Protein AF-A0A7W4BR16-F1 (afdb_monomer_lite)

Radius of gyration: 15.98 Å; chains: 1; bounding box: 38×34×30 Å

Foldseek 3Di:
DDLVVVLCVVANDADPQWDFAFVVHVVVVTDPDNVRTDIDGNVVRVVVCVVPPDDDDDDPVVVVVVVVVVVD

Secondary structure (DSSP, 8-state):
--SHHHHHHHH-PPPTTEEEEESS-GGGT----GGGEEEEEHHHHHHHHHHHSPP----HHHHHHHHHHTT-

pLDDT: mean 90.36, std 8.92, range [50.47, 97.75]

Structure (mmCIF, N/CA/C/O backbone):
data_AF-A0A7W4BR16-F1
#
_entry.id   AF-A0A7W4BR16-F1
#
loop_
_atom_site.group_PDB
_atom_site.id
_atom_site.type_symbol
_atom_site.label_atom_id
_atom_site.label_alt_id
_atom_site.label_comp_id
_atom_site.label_asym_id
_atom_site.label_entity_id
_atom_site.label_seq_id
_atom_site.pdbx_PDB_ins_code
_atom_site.Cartn_x
_atom_site.Cartn_y
_atom_site.Cartn_z
_atom_site.occupancy
_atom_site.B_iso_or_equiv
_atom_site.auth_seq_id
_atom_site.auth_comp_id
_atom_site.auth_asym_id
_atom_site.auth_atom_id
_atom_site.pdbx_PDB_model_num
ATOM 1 N N . LYS A 1 1 ? 3.465 14.597 9.895 1.00 81.50 1 LYS A N 1
ATOM 2 C CA . LYS A 1 1 ? 2.979 13.596 10.883 1.00 81.50 1 LYS A CA 1
ATOM 3 C C . LYS A 1 1 ? 2.875 12.233 10.199 1.00 81.50 1 LYS A C 1
ATOM 5 O O . LYS A 1 1 ? 2.385 12.215 9.074 1.00 81.50 1 LYS A O 1
ATOM 10 N N . PRO A 1 2 ? 3.333 11.132 10.822 1.00 90.31 2 PRO A N 1
ATOM 11 C CA . PRO A 1 2 ? 3.169 9.781 10.279 1.00 90.31 2 PRO A CA 1
ATOM 12 C C . PRO A 1 2 ? 1.687 9.416 10.127 1.00 90.31 2 PRO A C 1
ATOM 14 O O . PRO A 1 2 ? 0.893 9.715 11.018 1.00 90.31 2 PRO A O 1
ATOM 17 N N . LEU A 1 3 ? 1.313 8.788 9.009 1.00 94.44 3 LEU A N 1
ATOM 18 C CA . LEU A 1 3 ? -0.083 8.417 8.730 1.00 94.44 3 LEU A CA 1
ATOM 19 C C . LEU A 1 3 ? -0.462 7.050 9.307 1.00 94.44 3 LEU A C 1
ATOM 21 O O . LEU A 1 3 ? -1.615 6.859 9.676 1.00 94.44 3 LEU A O 1
ATOM 25 N N . PHE A 1 4 ? 0.503 6.139 9.451 1.00 95.19 4 PHE A N 1
ATOM 26 C CA . PHE A 1 4 ? 0.250 4.775 9.919 1.00 95.19 4 PHE A CA 1
ATOM 27 C C . PHE A 1 4 ? -0.425 4.706 11.304 1.00 95.19 4 PHE A C 1
ATOM 29 O O . PHE A 1 4 ? -1.459 4.051 11.407 1.00 95.19 4 PHE A O 1
ATOM 36 N N . PRO A 1 5 ? 0.029 5.432 12.351 1.00 96.44 5 PRO A N 1
ATOM 37 C CA . PRO A 1 5 ? -0.651 5.395 13.650 1.00 96.44 5 PRO A CA 1
ATOM 38 C C . PRO A 1 5 ? -2.089 5.923 13.588 1.00 96.44 5 PRO A C 1
ATOM 40 O O . PRO A 1 5 ? -2.973 5.427 14.283 1.00 96.44 5 PRO A O 1
ATOM 43 N N . ALA A 1 6 ? -2.338 6.929 12.745 1.00 95.88 6 ALA A N 1
ATOM 44 C CA . ALA A 1 6 ? -3.674 7.481 12.555 1.00 95.88 6 ALA A CA 1
ATOM 45 C C . ALA A 1 6 ? -4.585 6.510 11.784 1.00 95.88 6 ALA A C 1
ATOM 47 O O . ALA A 1 6 ? -5.766 6.408 12.112 1.00 95.88 6 ALA A O 1
ATOM 48 N N . ALA A 1 7 ? -4.038 5.781 10.806 1.00 97.00 7 ALA A N 1
ATOM 49 C CA . ALA A 1 7 ? -4.752 4.746 10.062 1.00 97.00 7 ALA A CA 1
ATOM 50 C C . ALA A 1 7 ? -5.122 3.577 10.975 1.00 97.00 7 ALA A C 1
ATOM 52 O O . ALA A 1 7 ? -6.297 3.234 11.058 1.00 97.00 7 ALA A O 1
ATOM 53 N N . LEU A 1 8 ? -4.163 3.079 11.762 1.00 97.31 8 LEU A N 1
ATOM 54 C CA . LEU A 1 8 ? -4.395 2.027 12.750 1.00 97.31 8 LEU A CA 1
ATOM 55 C C . LEU A 1 8 ? -5.467 2.425 13.771 1.00 97.31 8 LEU A C 1
ATOM 57 O O . LEU A 1 8 ? -6.360 1.638 14.069 1.00 97.31 8 LEU A O 1
ATOM 61 N N . LYS A 1 9 ? -5.427 3.667 14.269 1.00 96.69 9 LYS A N 1
ATOM 62 C CA . LYS A 1 9 ? -6.441 4.178 15.201 1.00 96.69 9 LYS A CA 1
ATOM 63 C C . LYS A 1 9 ? -7.842 4.253 14.576 1.00 96.69 9 LYS A C 1
ATOM 65 O O . LYS A 1 9 ? -8.820 4.042 15.283 1.00 96.69 9 LYS A O 1
ATOM 70 N N . LYS A 1 10 ? -7.947 4.608 13.292 1.00 96.19 10 LYS A N 1
ATOM 71 C CA . LYS A 1 10 ? -9.230 4.814 12.596 1.00 96.19 10 LYS A CA 1
ATOM 72 C C . LYS A 1 10 ? -9.838 3.510 12.070 1.00 96.19 10 LYS A C 1
ATOM 74 O O . LYS A 1 10 ? -11.052 3.361 12.120 1.00 96.19 10 LYS A O 1
ATOM 79 N N . HIS A 1 11 ? -9.011 2.605 11.553 1.00 96.25 11 HIS A N 1
ATOM 80 C CA . HIS A 1 11 ? -9.449 1.419 10.813 1.00 96.25 11 HIS A CA 1
ATOM 81 C C . HIS A 1 11 ? -9.224 0.099 11.564 1.00 96.25 11 HIS A C 1
ATOM 83 O O . HIS A 1 11 ? -9.757 -0.925 11.140 1.00 96.25 11 HIS A O 1
ATOM 89 N N . GLY A 1 12 ? -8.484 0.121 12.680 1.00 97.06 12 GLY A N 1
ATOM 90 C CA . GLY A 1 12 ? -8.091 -1.087 13.407 1.00 97.06 12 GLY A CA 1
ATOM 91 C C . GLY A 1 12 ? -7.027 -1.893 12.656 1.00 97.06 12 GLY A C 1
ATOM 92 O O . GLY A 1 12 ? -6.662 -1.514 11.555 1.00 97.06 12 GLY A O 1
ATOM 93 N N . PRO A 1 13 ? -6.484 -2.973 13.236 1.00 97.38 13 PRO A N 1
ATOM 94 C CA . PRO A 1 13 ? -5.433 -3.773 12.604 1.00 97.38 13 PRO A CA 1
ATOM 95 C C . PRO A 1 13 ? -5.852 -4.355 11.241 1.00 97.38 13 PRO A C 1
ATOM 97 O O . PRO A 1 13 ? -7.036 -4.576 10.981 1.00 97.38 13 PRO A O 1
ATOM 100 N N . LEU A 1 14 ? -4.853 -4.599 10.390 1.00 97.75 14 LEU A N 1
ATOM 101 C CA . LEU A 1 14 ? -5.007 -5.273 9.098 1.00 97.75 14 LEU A CA 1
ATOM 102 C C . LEU A 1 14 ? -5.013 -6.793 9.289 1.00 97.75 14 LEU A C 1
ATOM 104 O O . LEU A 1 14 ? -4.285 -7.313 10.141 1.00 97.75 14 LEU A O 1
ATOM 108 N N . ASN A 1 15 ? -5.773 -7.491 8.453 1.00 97.00 15 ASN A N 1
ATOM 109 C CA . ASN A 1 15 ? -5.592 -8.921 8.217 1.00 97.00 15 ASN A CA 1
ATOM 110 C C . ASN A 1 15 ? -4.356 -9.183 7.332 1.00 97.00 15 ASN A C 1
ATOM 112 O O . ASN A 1 15 ? -3.743 -8.257 6.802 1.00 97.00 15 ASN A O 1
ATOM 116 N N . ALA A 1 16 ? -3.978 -10.455 7.174 1.00 96.19 16 ALA A N 1
ATOM 117 C CA . ALA A 1 16 ? -2.788 -10.854 6.414 1.00 96.19 16 ALA A CA 1
ATOM 118 C C . ALA A 1 16 ? -2.851 -10.497 4.914 1.00 96.19 16 ALA A C 1
ATOM 120 O O . ALA A 1 16 ? -1.816 -10.390 4.263 1.00 96.19 16 ALA A O 1
ATOM 121 N N . ASP A 1 17 ? -4.057 -10.322 4.387 1.00 96.94 17 ASP A N 1
ATOM 122 C CA . ASP A 1 17 ? -4.400 -10.010 3.002 1.00 96.94 17 ASP A CA 1
ATOM 123 C C . ASP A 1 17 ? -4.889 -8.564 2.816 1.00 96.94 17 ASP A C 1
ATOM 125 O O . ASP A 1 17 ? -5.298 -8.186 1.721 1.00 96.94 17 ASP A O 1
ATOM 129 N N . GLU A 1 18 ? -4.830 -7.730 3.859 1.00 97.56 18 GLU A N 1
ATOM 130 C CA . GLU A 1 18 ? -5.254 -6.332 3.795 1.00 97.56 18 GLU A CA 1
ATOM 131 C C . GLU A 1 18 ? -4.061 -5.363 3.776 1.00 97.56 18 GLU A C 1
ATOM 133 O O . GLU A 1 18 ? -3.012 -5.586 4.383 1.00 97.56 18 GLU A O 1
ATOM 138 N N . VAL A 1 19 ? -4.263 -4.205 3.146 1.00 96.94 19 VAL A N 1
ATOM 139 C CA . VAL A 1 19 ? -3.327 -3.076 3.154 1.00 96.94 19 VAL A CA 1
ATOM 140 C C . VAL A 1 19 ? -4.052 -1.758 3.392 1.00 96.94 19 VAL A C 1
ATOM 142 O O . VAL A 1 19 ? -5.204 -1.585 2.998 1.00 96.94 19 VAL A O 1
ATOM 145 N N . TYR A 1 20 ? -3.368 -0.793 4.011 1.00 97.25 20 TYR A N 1
ATOM 146 C CA . TYR A 1 20 ? -3.828 0.594 4.005 1.00 97.25 20 TYR A CA 1
ATOM 147 C C . TYR A 1 20 ? -3.469 1.263 2.681 1.00 97.25 20 TYR A C 1
ATOM 149 O O . TYR A 1 20 ? -2.320 1.660 2.477 1.00 97.25 20 TYR A O 1
ATOM 157 N N . GLY A 1 21 ? -4.457 1.406 1.806 1.00 95.31 21 GLY A N 1
ATOM 158 C CA . GLY A 1 21 ? -4.319 2.065 0.511 1.00 95.31 21 GLY A CA 1
ATOM 159 C C . GLY A 1 21 ? -4.924 3.467 0.509 1.00 95.31 21 GLY A C 1
ATOM 160 O O . GLY A 1 21 ? -5.818 3.768 1.300 1.00 95.31 21 GLY A O 1
ATOM 161 N N . PHE A 1 22 ? -4.450 4.331 -0.395 1.00 95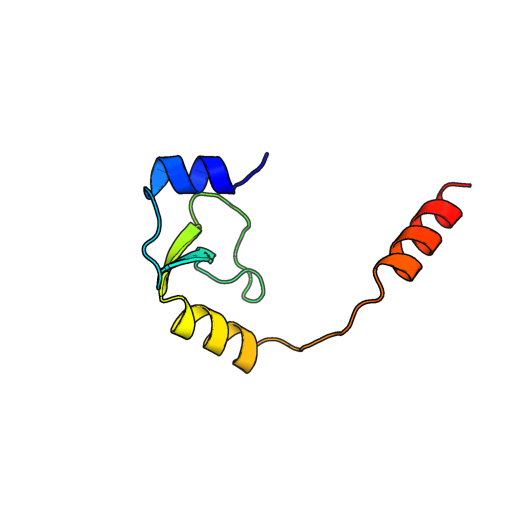.38 22 PHE A N 1
ATOM 162 C CA . PHE A 1 22 ? -5.151 5.579 -0.705 1.00 95.38 22 PHE A CA 1
ATOM 163 C C . PHE A 1 22 ? -6.279 5.318 -1.706 1.00 95.38 22 PHE A C 1
ATOM 165 O O . PHE A 1 22 ? -6.032 4.766 -2.776 1.00 95.38 22 PHE A O 1
ATOM 172 N N . ALA A 1 23 ? -7.487 5.764 -1.372 1.00 92.56 23 ALA A N 1
ATOM 173 C CA . ALA A 1 23 ? -8.659 5.761 -2.235 1.00 92.56 23 ALA A CA 1
ATOM 174 C C . ALA A 1 23 ? -9.215 7.201 -2.321 1.00 92.56 23 ALA A C 1
ATOM 176 O O . ALA A 1 23 ? -9.721 7.723 -1.322 1.00 92.56 23 ALA A O 1
ATOM 177 N N . PRO A 1 24 ? -9.093 7.898 -3.469 1.00 92.19 24 PRO A N 1
ATOM 178 C CA . PRO A 1 24 ? -8.443 7.472 -4.715 1.00 92.19 24 PRO A CA 1
ATOM 179 C C . PRO A 1 24 ? -6.907 7.397 -4.609 1.00 92.19 24 PRO A C 1
ATOM 181 O O . PRO A 1 24 ? -6.300 8.016 -3.731 1.00 92.19 24 PRO A O 1
ATOM 184 N N . PHE A 1 25 ? -6.278 6.661 -5.533 1.00 91.44 25 PHE A N 1
ATOM 185 C CA . PHE A 1 25 ? -4.822 6.512 -5.612 1.00 91.44 25 PHE A CA 1
ATOM 186 C C . PHE A 1 25 ? -4.113 7.855 -5.831 1.00 91.44 25 PHE A C 1
ATOM 188 O O . PHE A 1 25 ? -4.608 8.728 -6.546 1.00 91.44 25 PHE A O 1
ATOM 195 N N . LEU A 1 26 ? -2.912 8.010 -5.263 1.00 92.12 26 LEU A N 1
ATOM 196 C CA . LEU A 1 26 ? -2.149 9.264 -5.347 1.00 92.12 26 LEU A CA 1
ATOM 197 C C . LEU A 1 26 ? -1.792 9.645 -6.792 1.00 92.12 26 LEU A C 1
ATOM 199 O O . LEU A 1 26 ? -1.922 10.807 -7.163 1.00 92.12 26 LEU A O 1
ATOM 203 N N . PHE A 1 27 ? -1.404 8.670 -7.620 1.00 86.88 27 PHE A N 1
ATOM 204 C CA . PHE A 1 27 ? -1.079 8.909 -9.032 1.00 86.88 27 PHE A CA 1
ATOM 205 C C . PHE A 1 27 ? -2.312 9.270 -9.881 1.00 86.88 27 PHE A C 1
ATOM 207 O O . PHE A 1 27 ? -2.170 9.831 -10.960 1.00 86.88 27 PHE A O 1
ATOM 214 N N . MET A 1 28 ? -3.526 9.020 -9.376 1.00 89.50 28 MET A N 1
ATOM 215 C CA . MET A 1 28 ? -4.792 9.414 -10.010 1.00 89.50 28 MET A CA 1
ATOM 216 C C . MET A 1 28 ? -5.325 10.756 -9.479 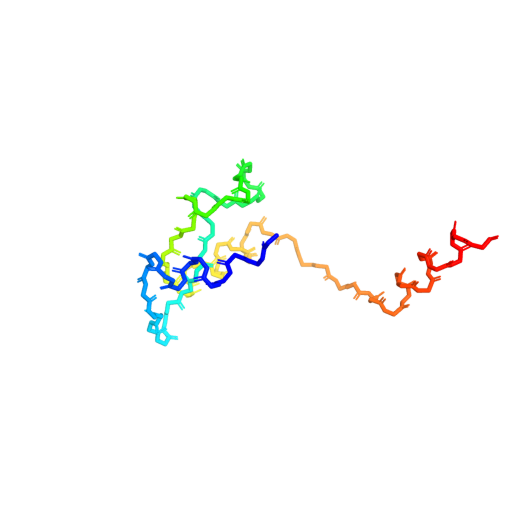1.00 89.50 28 MET A C 1
ATOM 218 O O . MET A 1 28 ? -6.509 11.053 -9.619 1.00 89.50 28 MET A O 1
ATOM 222 N N . GLY A 1 29 ? -4.482 11.561 -8.823 1.00 90.19 29 GLY A N 1
ATOM 223 C CA . GLY A 1 29 ? -4.878 12.839 -8.221 1.00 90.19 29 GLY A CA 1
ATOM 224 C C . GLY A 1 29 ? -5.415 12.726 -6.790 1.00 90.19 29 GLY A C 1
ATOM 225 O O . GLY A 1 29 ? -5.967 13.690 -6.257 1.00 90.19 29 GLY A O 1
ATOM 226 N N . GLY A 1 30 ? -5.259 11.567 -6.145 1.00 91.38 30 GLY A N 1
ATOM 227 C CA . GLY A 1 30 ? -5.614 11.385 -4.744 1.00 91.38 30 GLY A CA 1
ATOM 228 C C . GLY A 1 30 ? -4.750 12.208 -3.794 1.00 91.38 30 GLY A C 1
ATOM 229 O O . GLY A 1 30 ? -3.551 12.401 -3.988 1.00 91.38 30 GLY A O 1
ATOM 230 N N . GLU A 1 31 ? -5.361 12.692 -2.714 1.00 94.75 31 GLU A N 1
ATOM 231 C CA . GLU A 1 31 ? -4.653 13.492 -1.717 1.00 94.75 31 GLU A CA 1
ATOM 232 C C . GLU A 1 31 ? -4.098 12.619 -0.586 1.00 94.75 31 GLU A C 1
ATOM 234 O O . GLU A 1 31 ? -4.797 11.759 -0.040 1.00 94.75 31 GLU A O 1
ATOM 239 N N . LYS A 1 32 ? -2.883 12.938 -0.126 1.00 93.81 32 LYS A N 1
ATOM 240 C CA . LYS A 1 32 ? -2.225 12.309 1.031 1.00 93.81 32 LYS A CA 1
ATOM 241 C C . LYS A 1 32 ? -2.859 12.746 2.366 1.00 93.81 32 LYS A C 1
ATOM 243 O O . LYS A 1 32 ? -2.246 13.452 3.169 1.00 93.81 32 LYS A O 1
ATOM 248 N N . LYS A 1 33 ? -4.110 12.345 2.615 1.00 94.50 33 LYS A N 1
ATOM 249 C CA . LYS A 1 33 ? -4.886 12.667 3.828 1.00 94.50 33 LYS A CA 1
ATOM 250 C C . LYS A 1 33 ? -5.429 11.395 4.476 1.00 94.50 33 LYS A C 1
ATOM 252 O O . LYS A 1 33 ? -5.875 10.490 3.788 1.00 94.50 33 LYS A O 1
ATOM 257 N N . ILE A 1 34 ? -5.486 11.367 5.810 1.00 95.25 34 ILE A N 1
ATOM 258 C CA . ILE A 1 34 ? -6.004 10.215 6.578 1.00 95.25 34 ILE A CA 1
ATOM 259 C C . ILE A 1 34 ? -7.465 9.858 6.250 1.00 95.25 34 ILE A C 1
ATOM 261 O O . ILE A 1 34 ? -7.894 8.716 6.402 1.00 95.25 34 ILE A O 1
ATOM 265 N N . LYS A 1 35 ? -8.252 10.837 5.795 1.00 95.25 35 LYS A N 1
ATOM 266 C CA . LYS A 1 35 ? -9.629 10.601 5.349 1.00 95.25 35 LYS A CA 1
ATOM 267 C C . LYS A 1 35 ? -9.709 9.730 4.088 1.00 95.25 35 LYS A C 1
ATOM 269 O O . LYS A 1 35 ? -10.701 9.035 3.955 1.00 95.25 35 LYS A O 1
ATOM 274 N N . ASN A 1 36 ? -8.663 9.727 3.258 1.00 96.06 36 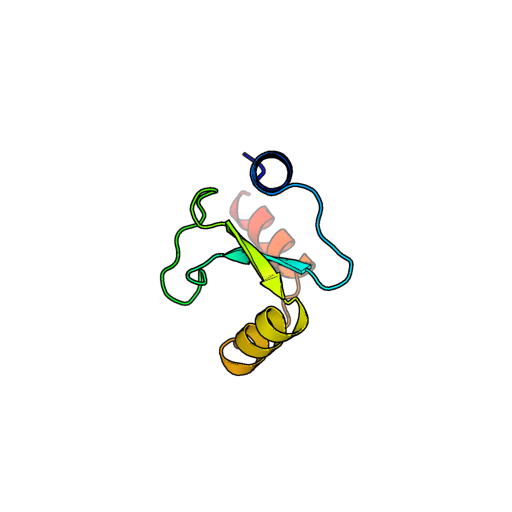ASN A N 1
ATOM 275 C CA . ASN A 1 36 ? -8.585 8.988 1.995 1.00 96.06 36 ASN A CA 1
ATOM 276 C C . ASN A 1 36 ? -7.814 7.666 2.144 1.00 96.06 36 ASN A C 1
ATOM 278 O O . ASN A 1 36 ? -7.409 7.090 1.145 1.00 96.06 36 ASN A O 1
ATOM 282 N N . ILE A 1 37 ? -7.511 7.237 3.374 1.00 96.75 37 ILE A N 1
ATOM 283 C CA . ILE A 1 37 ? -6.936 5.914 3.628 1.00 96.75 37 ILE A CA 1
ATOM 284 C C . ILE A 1 37 ? -8.081 4.956 3.932 1.00 96.75 37 ILE A C 1
ATOM 286 O O . ILE A 1 37 ? -8.957 5.288 4.737 1.00 96.75 37 ILE A O 1
ATOM 290 N N . GLU A 1 38 ? -8.030 3.781 3.316 1.00 95.81 38 GLU A N 1
ATOM 291 C CA . GLU A 1 38 ? -8.977 2.684 3.497 1.00 95.81 38 GLU A CA 1
ATOM 292 C C . GLU A 1 38 ? -8.231 1.352 3.647 1.00 95.81 38 GLU A C 1
ATOM 294 O O . GLU A 1 38 ? -7.047 1.256 3.315 1.00 95.81 38 GLU A O 1
ATOM 299 N N . LYS A 1 39 ? -8.914 0.336 4.190 1.00 97.06 39 LYS A N 1
ATOM 300 C CA . LYS A 1 39 ? -8.424 -1.047 4.152 1.00 97.06 39 LYS A CA 1
ATOM 301 C C . LYS A 1 39 ? -8.841 -1.653 2.820 1.00 97.06 39 LYS A C 1
ATOM 303 O O . LYS A 1 39 ? -10.028 -1.648 2.505 1.00 97.06 39 LYS A O 1
ATOM 308 N N . CYS A 1 40 ? -7.875 -2.158 2.069 1.00 95.19 40 CYS A N 1
ATOM 309 C CA . CYS A 1 40 ? -8.080 -2.729 0.746 1.00 95.19 40 CYS A CA 1
ATOM 310 C C . CYS A 1 40 ? -7.475 -4.130 0.685 1.00 95.19 40 CYS A C 1
ATOM 312 O O . CYS A 1 40 ? -6.536 -4.424 1.423 1.00 95.19 40 CYS A O 1
ATOM 314 N N . ASP A 1 41 ? -7.966 -4.954 -0.237 1.00 96.94 41 ASP A N 1
ATOM 315 C CA . ASP A 1 41 ? -7.313 -6.213 -0.595 1.00 96.94 41 ASP A CA 1
ATOM 316 C C . ASP A 1 41 ? -5.904 -5.939 -1.149 1.00 96.94 41 ASP A C 1
ATOM 318 O O . ASP A 1 41 ? -5.720 -5.116 -2.054 1.00 96.94 41 ASP A O 1
ATOM 322 N N . PHE A 1 42 ? -4.903 -6.602 -0.575 1.00 95.75 42 PHE A N 1
ATOM 323 C CA . PHE A 1 42 ? -3.492 -6.401 -0.891 1.00 95.75 42 PHE A CA 1
ATOM 324 C C . PHE A 1 42 ? -3.159 -6.778 -2.337 1.00 95.75 42 PHE A C 1
ATOM 326 O O . PHE A 1 42 ? -2.430 -6.042 -3.007 1.00 95.75 42 PHE A O 1
ATOM 333 N N . PHE A 1 43 ? -3.711 -7.885 -2.840 1.00 95.88 43 PHE A N 1
ATOM 334 C CA . PHE A 1 43 ? -3.428 -8.370 -4.189 1.00 95.88 43 PHE A CA 1
ATOM 335 C C . PHE A 1 43 ? -4.045 -7.456 -5.247 1.00 95.88 43 PHE A C 1
AT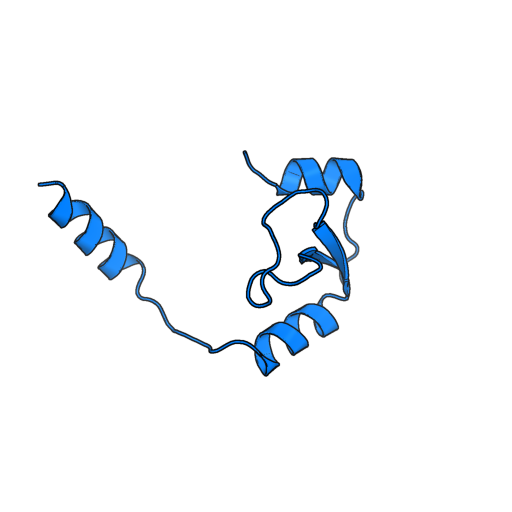OM 337 O O . PHE A 1 43 ? -3.359 -7.047 -6.181 1.00 95.88 43 PHE A O 1
ATOM 344 N N . ALA A 1 44 ? -5.309 -7.069 -5.078 1.00 94.19 44 ALA A N 1
ATOM 345 C CA . ALA A 1 44 ? -5.988 -6.135 -5.966 1.00 94.19 44 ALA A CA 1
ATOM 346 C C . ALA A 1 44 ? -5.296 -4.765 -5.975 1.00 94.19 44 ALA A C 1
ATOM 348 O O . ALA A 1 44 ? -5.100 -4.180 -7.040 1.00 94.19 44 ALA A O 1
ATOM 349 N N . HIS A 1 45 ? -4.885 -4.267 -4.802 1.00 93.19 45 HIS A N 1
ATOM 350 C CA . HIS A 1 45 ? -4.189 -2.987 -4.692 1.00 93.19 45 HIS A CA 1
ATOM 351 C C . HIS A 1 45 ? -2.843 -2.999 -5.428 1.00 93.19 45 HIS A C 1
ATOM 353 O O . HIS A 1 45 ? -2.550 -2.067 -6.177 1.00 93.19 45 HIS A O 1
ATOM 359 N N . LEU A 1 46 ? -2.039 -4.052 -5.246 1.00 92.25 46 LEU A N 1
ATOM 360 C CA . LEU A 1 46 ? -0.744 -4.175 -5.912 1.00 92.25 46 LEU A CA 1
ATOM 361 C C . LEU A 1 46 ? -0.861 -4.432 -7.414 1.00 92.25 46 LEU A C 1
ATOM 363 O O . LEU A 1 46 ? -0.096 -3.832 -8.162 1.00 92.25 46 LEU A O 1
ATOM 367 N N . ASN A 1 47 ? -1.813 -5.257 -7.859 1.00 93.88 47 ASN A N 1
ATOM 368 C CA . ASN A 1 47 ? -2.036 -5.495 -9.288 1.00 93.88 47 ASN A CA 1
ATOM 369 C C . ASN A 1 47 ? -2.380 -4.190 -10.011 1.00 93.88 47 ASN A C 1
ATOM 371 O O . ASN A 1 47 ? -1.800 -3.895 -11.046 1.00 93.88 47 ASN A O 1
ATOM 375 N N . LEU A 1 48 ? -3.236 -3.350 -9.420 1.00 91.00 48 LEU A N 1
ATOM 376 C CA . LEU A 1 48 ? -3.581 -2.058 -10.009 1.00 91.00 48 LEU A CA 1
ATOM 377 C C . LEU A 1 48 ? -2.367 -1.119 -10.083 1.00 91.00 48 LEU A C 1
ATOM 379 O O . LEU A 1 48 ? -2.164 -0.456 -11.097 1.00 91.00 48 LEU A O 1
ATOM 383 N N . ILE A 1 49 ? -1.530 -1.083 -9.039 1.00 90.19 49 ILE A N 1
ATOM 384 C CA . ILE A 1 49 ? -0.276 -0.312 -9.069 1.00 90.19 49 ILE A CA 1
ATOM 385 C C . ILE A 1 49 ? 0.679 -0.855 -10.139 1.00 90.19 49 ILE A C 1
ATOM 387 O O . ILE A 1 49 ? 1.327 -0.059 -10.806 1.00 90.19 49 ILE A O 1
ATOM 391 N N . ALA A 1 50 ? 0.766 -2.174 -10.314 1.00 90.38 50 ALA A N 1
ATOM 392 C CA . ALA A 1 50 ? 1.629 -2.797 -11.314 1.00 90.38 50 ALA A CA 1
ATOM 393 C C . ALA A 1 50 ? 1.136 -2.566 -12.753 1.00 90.38 50 ALA A C 1
ATOM 395 O O . ALA A 1 50 ? 1.953 -2.377 -13.646 1.00 90.38 50 ALA A O 1
ATOM 396 N N . ASP A 1 51 ? -0.181 -2.552 -12.967 1.00 91.00 51 ASP A N 1
ATOM 397 C CA . ASP A 1 51 ? -0.788 -2.334 -14.284 1.00 91.00 51 ASP A CA 1
ATOM 398 C C . ASP A 1 51 ? -0.744 -0.859 -14.711 1.00 91.00 51 ASP A C 1
ATOM 400 O O . ASP A 1 51 ? -0.655 -0.556 -15.900 1.00 91.00 51 ASP A O 1
ATOM 404 N N . MET A 1 52 ? -0.856 0.069 -13.752 1.00 87.00 52 MET A N 1
ATOM 405 C CA . MET A 1 52 ? -0.959 1.511 -14.024 1.00 87.00 52 MET A CA 1
ATOM 406 C C . MET A 1 52 ? 0.329 2.295 -13.766 1.00 87.00 52 MET A C 1
ATOM 408 O O . MET A 1 52 ? 0.440 3.438 -14.209 1.00 87.00 52 MET A O 1
ATOM 412 N N . GLY A 1 53 ? 1.249 1.743 -12.982 1.00 76.81 53 GLY A N 1
ATOM 413 C CA . GLY A 1 53 ? 2.481 2.402 -12.578 1.00 76.81 53 GLY A CA 1
ATOM 414 C C . GLY A 1 53 ? 3.670 1.941 -13.406 1.00 76.81 53 GLY A C 1
ATOM 415 O O . GLY A 1 53 ? 3.817 0.759 -13.703 1.00 76.81 53 GLY A O 1
ATOM 416 N N . ASP A 1 54 ? 4.566 2.872 -13.709 1.00 79.69 54 ASP A N 1
ATOM 417 C CA . ASP A 1 54 ? 5.877 2.530 -14.243 1.00 79.69 54 ASP A CA 1
ATOM 418 C C . ASP A 1 54 ? 6.794 2.025 -13.118 1.00 79.69 54 ASP A C 1
ATOM 420 O O . ASP A 1 54 ? 6.780 2.530 -11.989 1.00 79.69 54 ASP A O 1
ATOM 424 N N . MET A 1 55 ? 7.614 1.019 -13.423 1.00 84.25 55 MET A N 1
ATOM 425 C CA . MET A 1 55 ? 8.642 0.527 -12.509 1.00 84.25 55 MET A CA 1
ATOM 426 C C . MET A 1 55 ? 9.971 1.225 -12.797 1.00 84.25 55 MET A C 1
ATOM 428 O O . MET A 1 55 ? 10.548 1.056 -13.869 1.00 84.25 55 MET A O 1
ATOM 432 N N . GLU A 1 56 ? 10.506 1.931 -11.803 1.00 85.94 56 GLU A N 1
ATOM 433 C CA . GLU A 1 56 ? 11.830 2.552 -11.877 1.00 85.94 56 GLU A CA 1
ATOM 434 C C . GLU A 1 56 ? 12.761 2.010 -10.787 1.00 85.94 56 GLU A C 1
ATOM 436 O O . GLU A 1 56 ? 12.390 1.897 -9.616 1.00 85.94 56 GLU A O 1
ATOM 441 N N . ILE A 1 57 ? 14.007 1.704 -11.163 1.00 90.25 57 ILE A N 1
ATOM 442 C CA . ILE A 1 57 ? 15.072 1.369 -10.211 1.00 90.25 57 ILE A CA 1
ATOM 443 C C . ILE A 1 57 ? 15.826 2.652 -9.872 1.00 90.25 57 ILE A C 1
ATOM 445 O O . ILE A 1 57 ? 16.494 3.234 -10.724 1.00 90.25 57 ILE A O 1
ATOM 449 N N . ILE A 1 58 ? 15.749 3.069 -8.609 1.00 88.62 58 ILE A N 1
ATOM 450 C CA . ILE A 1 58 ? 16.369 4.306 -8.133 1.00 88.62 58 ILE A CA 1
ATOM 451 C C . ILE A 1 58 ? 17.577 3.981 -7.246 1.00 88.62 58 ILE A C 1
ATOM 453 O O . ILE A 1 58 ? 17.436 3.365 -6.187 1.00 88.62 58 ILE A O 1
ATOM 457 N N . ASP A 1 59 ? 18.767 4.455 -7.632 1.00 92.31 59 ASP A N 1
ATOM 458 C CA . ASP A 1 59 ? 19.956 4.426 -6.771 1.00 92.31 59 ASP A CA 1
ATOM 459 C C . ASP A 1 59 ? 19.870 5.525 -5.701 1.00 92.31 59 ASP A C 1
ATOM 461 O O . ASP A 1 59 ? 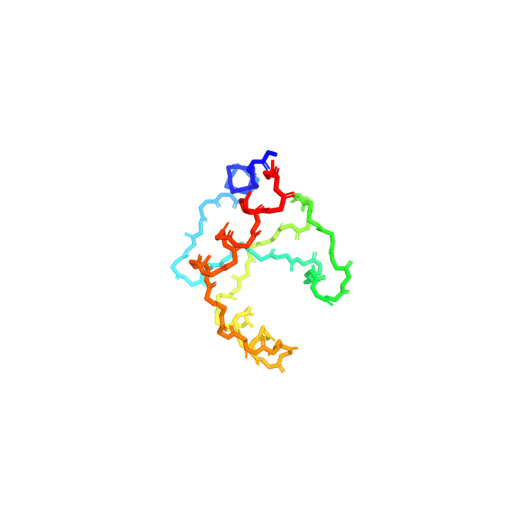20.323 6.664 -5.869 1.00 92.31 59 ASP A O 1
ATOM 465 N N . MET A 1 60 ? 19.300 5.147 -4.560 1.00 90.00 60 MET A N 1
ATOM 466 C CA . MET A 1 60 ? 19.167 6.013 -3.391 1.00 90.00 60 MET A CA 1
ATOM 467 C C . MET A 1 60 ? 20.511 6.559 -2.897 1.00 90.00 60 MET A C 1
ATOM 469 O O . MET A 1 60 ? 20.577 7.708 -2.456 1.00 90.00 60 MET A O 1
ATOM 473 N N . ALA A 1 61 ? 21.596 5.783 -2.991 1.00 89.88 61 ALA A N 1
ATOM 474 C CA . ALA A 1 61 ? 22.901 6.227 -2.514 1.00 89.88 61 ALA A CA 1
ATOM 475 C C . ALA A 1 61 ? 23.432 7.386 -3.370 1.00 89.88 61 ALA A C 1
ATOM 477 O O . ALA A 1 61 ? 23.985 8.352 -2.837 1.00 89.88 61 ALA A O 1
ATOM 478 N N . SER A 1 62 ? 23.236 7.322 -4.688 1.00 88.31 62 SER A N 1
ATOM 479 C CA . SER A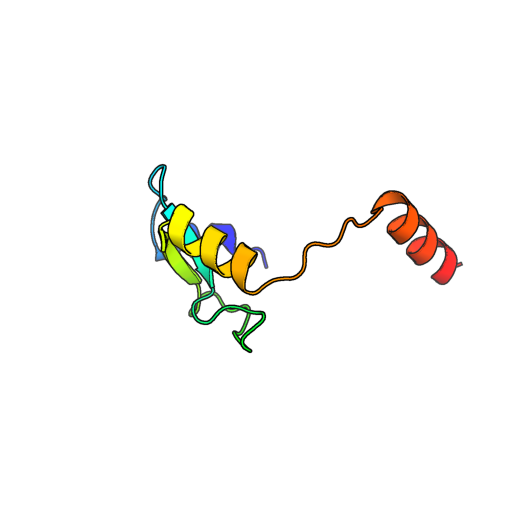 1 62 ? 23.611 8.414 -5.591 1.00 88.31 62 SER A CA 1
ATOM 480 C C . SER A 1 62 ? 22.733 9.651 -5.416 1.00 88.31 62 SER A C 1
ATOM 482 O O . SER A 1 62 ? 23.274 10.758 -5.394 1.00 88.31 62 SER A O 1
ATOM 484 N N . MET A 1 63 ? 21.425 9.489 -5.188 1.00 87.00 63 MET A N 1
ATOM 485 C CA . MET A 1 63 ? 20.533 10.626 -4.922 1.00 87.00 63 MET A CA 1
ATOM 486 C C . MET A 1 63 ? 20.913 11.392 -3.651 1.00 87.00 63 MET A C 1
ATOM 488 O O . MET A 1 63 ? 20.981 12.620 -3.668 1.00 87.00 63 MET A O 1
ATOM 492 N N . VAL A 1 64 ? 21.215 10.682 -2.558 1.00 85.75 64 VAL A N 1
ATOM 493 C CA . VAL A 1 64 ? 21.592 11.320 -1.286 1.00 85.75 64 VAL A CA 1
ATOM 494 C C . VAL A 1 64 ? 22.914 12.078 -1.420 1.00 85.75 64 VAL A C 1
ATOM 496 O O . VAL A 1 64 ? 23.021 13.210 -0.950 1.00 85.75 64 VAL A O 1
ATOM 499 N N . ARG A 1 65 ? 23.906 11.506 -2.115 1.00 86.88 65 ARG A N 1
ATOM 500 C CA . ARG A 1 65 ? 25.178 12.197 -2.393 1.00 86.88 65 ARG A CA 1
ATOM 501 C C . ARG A 1 65 ? 24.977 13.479 -3.205 1.00 86.88 65 ARG A C 1
ATOM 503 O O . ARG A 1 65 ? 25.628 14.478 -2.913 1.00 86.88 65 ARG A O 1
ATOM 510 N N . GLY A 1 66 ? 24.097 13.448 -4.207 1.00 82.44 66 GLY A N 1
ATOM 511 C CA . GLY A 1 66 ? 23.753 14.623 -5.011 1.00 82.44 66 GLY A CA 1
ATOM 512 C C . GLY A 1 66 ? 23.081 15.721 -4.187 1.00 82.44 66 GLY A C 1
ATOM 513 O O . GLY A 1 66 ? 23.481 16.877 -4.284 1.00 82.44 66 GLY A O 1
ATOM 514 N N . ALA A 1 67 ? 22.127 15.350 -3.327 1.00 80.94 67 ALA A N 1
ATOM 515 C CA . ALA A 1 67 ? 21.441 16.296 -2.453 1.00 80.94 67 ALA A CA 1
ATOM 516 C C . ALA A 1 67 ? 22.407 16.971 -1.468 1.00 80.94 67 ALA A C 1
ATOM 518 O O . ALA A 1 67 ? 22.366 18.184 -1.336 1.00 80.94 67 ALA A O 1
ATOM 519 N N . ILE A 1 68 ? 23.317 16.223 -0.829 1.00 80.62 68 ILE A N 1
ATOM 520 C CA . ILE A 1 68 ? 24.288 16.791 0.125 1.00 80.62 68 ILE A CA 1
ATOM 521 C C . ILE A 1 68 ? 25.235 17.787 -0.565 1.00 80.62 68 ILE A C 1
ATOM 523 O O . ILE A 1 68 ? 25.428 18.882 -0.050 1.00 80.62 68 ILE A O 1
ATOM 527 N N . LYS A 1 69 ? 25.752 17.457 -1.759 1.00 69.62 69 LYS A N 1
ATOM 528 C CA . LYS A 1 69 ? 26.623 18.359 -2.541 1.00 69.62 69 LYS A CA 1
ATOM 529 C C . LYS A 1 69 ? 25.950 19.661 -2.982 1.00 69.62 69 LYS A C 1
ATOM 531 O O . LYS A 1 69 ? 26.647 20.607 -3.307 1.00 69.62 69 LYS A O 1
ATOM 536 N N . GLN A 1 70 ? 24.620 19.702 -3.060 1.00 64.50 70 GLN A N 1
ATOM 537 C CA . GLN A 1 70 ? 23.869 20.907 -3.428 1.00 64.50 70 GLN A CA 1
ATOM 538 C C . GLN A 1 70 ? 23.727 21.915 -2.275 1.00 64.50 70 GLN A C 1
ATOM 540 O O . GLN A 1 70 ? 23.293 23.040 -2.515 1.00 64.50 70 GLN A O 1
ATOM 545 N N . TYR A 1 71 ? 24.058 21.511 -1.046 1.00 57.34 71 TYR A N 1
ATOM 546 C CA . TYR A 1 71 ? 24.004 22.350 0.155 1.00 57.34 71 TYR A CA 1
ATOM 547 C C . TYR A 1 71 ? 25.396 22.766 0.674 1.00 57.34 71 TYR A C 1
ATOM 549 O O . TYR A 1 71 ? 25.464 23.420 1.716 1.00 57.34 71 TYR A O 1
ATOM 557 N N . GLU A 1 72 ? 26.475 22.410 -0.034 1.00 50.47 72 GLU A N 1
ATOM 558 C CA . GLU A 1 72 ? 27.847 22.921 0.159 1.00 50.47 72 GLU A CA 1
ATOM 559 C C . GLU A 1 72 ? 28.171 24.000 -0.883 1.00 50.47 72 GLU A C 1
ATOM 561 O O . GLU A 1 72 ? 28.829 24.994 -0.503 1.00 50.47 72 GLU A O 1
#

Sequence (72 aa):
KPLFPAALKKHGPLNADEVYGFAPFLFMGGEKKIKNIEKCDFFAHLNLIADMGDMEIIDMASMVRGAIKQYE